Protein AF-A0A7X8X0R8-F1 (afdb_monomer)

Solvent-accessible surface area (backbone atoms only — not comparable to full-atom values): 7828 Å² total; per-residue (Å²): 139,82,86,74,83,76,75,79,78,76,47,77,66,56,58,53,49,53,54,47,63,69,43,44,64,58,53,38,49,52,52,33,52,51,44,26,70,77,66,68,36,58,86,68,34,62,59,55,58,53,50,67,65,46,58,64,47,69,78,66,55,91,47,77,75,65,43,48,64,56,53,49,49,51,53,42,49,52,44,27,71,76,64,69,39,55,78,72,42,57,64,60,62,56,49,53,62,52,48,48,70,76,53,60,76,77,75,71,78,81,73,78,74,90,71,74,68,73,63,66,70,57,65,76,75,111

Foldseek 3Di:
DDDPDDDPPQDPVNVVVVVCLVCQVVVLVVQLVVCCVPPVPNLLSCVSVVVSVVVVLVVPDPDPLSCVLVVLSVVLNCCCVPVVPNPVSVVSNVVNVVVCVVPPPPCPPPPDPVPPPDDVVVVVVD

Mean predicted aligned error: 14.31 Å

pLDDT: mean 71.7, std 12.04, range [43.5, 89.56]

Structure (mmCIF, N/CA/C/O backbone):
data_AF-A0A7X8X0R8-F1
#
_entry.id   AF-A0A7X8X0R8-F1
#
loop_
_atom_site.group_PDB
_atom_site.id
_atom_site.type_symbol
_atom_site.label_atom_id
_atom_site.label_alt_id
_atom_site.label_comp_id
_atom_site.label_asym_id
_atom_site.label_entity_id
_atom_site.label_seq_id
_atom_site.pdbx_PDB_ins_code
_atom_site.Cartn_x
_atom_site.Cartn_y
_atom_site.Cartn_z
_atom_site.occupancy
_atom_site.B_iso_or_equiv
_atom_site.auth_seq_id
_atom_site.auth_comp_id
_atom_site.auth_asym_id
_atom_site.auth_atom_id
_atom_site.pdbx_PDB_model_num
ATOM 1 N N . MET A 1 1 ? 48.406 2.492 2.834 1.00 56.25 1 MET A N 1
ATOM 2 C CA . MET A 1 1 ? 47.197 2.664 2.000 1.00 56.25 1 MET A CA 1
ATOM 3 C C . MET A 1 1 ? 45.980 2.477 2.903 1.00 56.25 1 MET A C 1
ATOM 5 O O . MET A 1 1 ? 45.732 1.360 3.327 1.00 56.25 1 MET A O 1
ATOM 9 N N . ILE A 1 2 ? 45.301 3.555 3.310 1.00 62.22 2 ILE A N 1
ATOM 10 C CA . ILE A 1 2 ? 44.133 3.502 4.212 1.00 62.22 2 ILE A CA 1
ATOM 11 C C . ILE A 1 2 ? 42.949 4.084 3.439 1.00 62.22 2 ILE A C 1
ATOM 13 O O . ILE A 1 2 ? 42.856 5.300 3.285 1.00 62.22 2 ILE A O 1
ATOM 17 N N . LYS A 1 3 ? 42.063 3.223 2.925 1.00 65.38 3 LYS A N 1
ATOM 18 C CA . LYS A 1 3 ? 40.777 3.656 2.364 1.00 65.38 3 LYS A CA 1
ATOM 19 C C . LYS A 1 3 ? 39.862 4.010 3.539 1.00 65.38 3 LYS A C 1
ATOM 21 O O . LYS A 1 3 ? 39.396 3.132 4.259 1.00 65.38 3 LYS A O 1
ATOM 26 N N . ARG A 1 4 ? 39.668 5.306 3.791 1.00 63.91 4 ARG A N 1
ATOM 27 C CA . ARG A 1 4 ? 38.699 5.786 4.784 1.00 63.91 4 ARG A CA 1
ATOM 28 C C . ARG A 1 4 ? 37.303 5.619 4.189 1.00 63.91 4 ARG A C 1
ATOM 30 O O . ARG A 1 4 ? 36.978 6.300 3.224 1.00 63.91 4 ARG A O 1
ATOM 37 N N . PHE A 1 5 ? 36.495 4.729 4.766 1.00 67.25 5 PHE A N 1
ATOM 38 C CA . PHE A 1 5 ? 35.059 4.660 4.495 1.00 67.25 5 PHE A CA 1
ATOM 39 C C . PHE A 1 5 ? 34.449 6.040 4.764 1.00 67.25 5 PHE A C 1
ATOM 41 O O . PHE A 1 5 ? 34.366 6.489 5.911 1.00 67.25 5 PHE A O 1
ATOM 48 N N . LYS A 1 6 ? 34.080 6.743 3.693 1.00 59.12 6 LYS A N 1
ATOM 49 C CA . LYS A 1 6 ? 33.372 8.018 3.761 1.00 59.12 6 LYS A CA 1
ATOM 50 C C . LYS A 1 6 ? 31.973 7.690 4.286 1.00 59.12 6 LYS A C 1
ATOM 52 O O . LYS A 1 6 ? 31.198 7.016 3.616 1.00 59.12 6 LYS A O 1
ATOM 57 N N . ARG A 1 7 ? 31.669 8.087 5.525 1.00 65.62 7 ARG A N 1
ATOM 58 C CA . ARG A 1 7 ? 30.301 8.020 6.054 1.00 65.62 7 ARG A CA 1
ATOM 59 C C . ARG A 1 7 ? 29.453 8.927 5.159 1.00 65.62 7 ARG A C 1
ATOM 61 O O . ARG A 1 7 ? 29.716 10.124 5.116 1.00 65.62 7 ARG A O 1
ATOM 68 N N . LYS A 1 8 ? 28.510 8.358 4.401 1.00 61.12 8 LYS A N 1
ATOM 69 C CA . LYS A 1 8 ? 27.530 9.128 3.624 1.00 61.12 8 LYS A CA 1
ATOM 70 C C . LYS A 1 8 ? 26.716 9.925 4.644 1.00 61.12 8 LYS A C 1
ATOM 72 O O . LYS A 1 8 ? 25.982 9.334 5.435 1.00 61.12 8 LYS A O 1
ATOM 77 N N . ASP A 1 9 ? 26.969 11.229 4.728 1.00 67.19 9 ASP A N 1
ATOM 78 C CA . ASP A 1 9 ? 26.295 12.109 5.679 1.00 67.19 9 ASP A CA 1
ATOM 79 C C . ASP A 1 9 ? 24.832 12.201 5.255 1.00 67.19 9 ASP A C 1
ATOM 81 O O . ASP A 1 9 ? 24.485 12.800 4.235 1.00 67.19 9 ASP A O 1
ATOM 85 N N . LYS A 1 10 ? 23.996 11.479 6.001 1.00 61.91 10 LYS A N 1
ATOM 86 C CA . LYS A 1 10 ? 22.583 11.307 5.716 1.00 61.91 10 LYS A CA 1
ATOM 87 C C . LYS A 1 10 ? 21.913 12.666 5.753 1.00 61.91 10 LYS A C 1
ATOM 89 O O . LYS A 1 10 ? 21.926 13.361 6.772 1.00 61.91 10 LYS A O 1
ATOM 94 N N . SER A 1 11 ? 21.339 13.061 4.636 1.00 74.44 11 SER A N 1
ATOM 95 C CA . SER A 1 11 ? 20.746 14.379 4.525 1.00 74.44 11 SER A CA 1
ATOM 96 C C . SER A 1 11 ? 19.527 14.537 5.448 1.00 74.44 11 SER A C 1
ATOM 98 O O . SER A 1 11 ? 18.877 13.571 5.865 1.00 74.44 11 SER A O 1
ATOM 100 N N . ARG A 1 12 ? 19.132 15.788 5.710 1.00 71.88 12 ARG A N 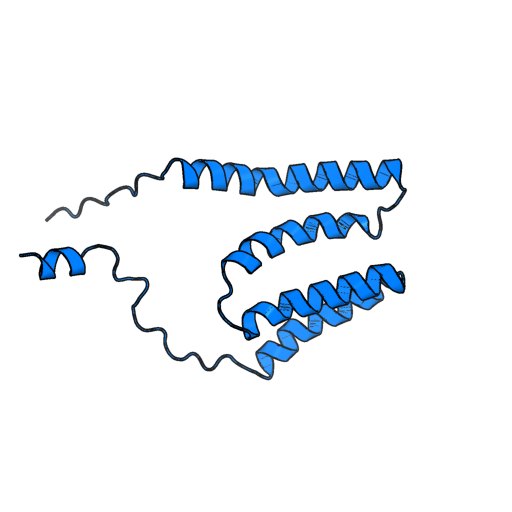1
ATOM 101 C CA . ARG A 1 12 ? 17.904 16.097 6.466 1.00 71.88 12 ARG A CA 1
ATOM 102 C C . ARG A 1 12 ? 16.661 15.429 5.859 1.00 71.88 12 ARG A C 1
ATOM 104 O O . ARG A 1 12 ? 15.764 15.060 6.611 1.00 71.88 12 ARG A O 1
ATOM 111 N N . TYR A 1 13 ? 16.612 15.252 4.535 1.00 70.19 13 TYR A N 1
ATOM 112 C CA . TYR A 1 13 ? 15.484 14.624 3.843 1.00 70.19 13 TYR A CA 1
ATOM 113 C C . TYR A 1 13 ? 15.421 13.106 4.069 1.00 70.19 13 TYR A C 1
ATOM 115 O O . TYR A 1 13 ? 14.335 12.572 4.294 1.00 70.19 13 TYR A O 1
ATOM 123 N N . GLU A 1 14 ? 16.556 12.412 4.104 1.00 73.56 14 GLU A N 1
ATOM 124 C CA . GLU A 1 14 ? 16.596 10.965 4.351 1.00 73.56 14 GLU A CA 1
ATOM 125 C C . GLU A 1 14 ? 16.197 10.617 5.797 1.00 73.56 14 GLU A C 1
ATOM 127 O O . GLU A 1 14 ? 15.448 9.668 6.019 1.00 73.56 14 GLU A O 1
ATOM 132 N N . ILE A 1 15 ? 16.607 11.428 6.780 1.00 74.62 15 ILE A N 1
ATOM 133 C CA . ILE A 1 15 ? 16.240 11.235 8.199 1.00 74.62 15 ILE A CA 1
ATOM 134 C C . ILE A 1 15 ? 14.729 11.420 8.419 1.00 74.62 15 ILE A C 1
ATOM 136 O O . ILE A 1 15 ? 14.097 10.667 9.165 1.00 74.62 15 ILE A O 1
ATOM 140 N N . ILE A 1 16 ? 14.137 12.436 7.785 1.00 75.81 16 ILE A N 1
ATOM 141 C CA . ILE A 1 16 ? 12.694 12.701 7.880 1.00 75.81 16 ILE A CA 1
ATOM 142 C C . ILE A 1 16 ? 11.909 11.576 7.193 1.00 75.81 16 ILE A C 1
ATOM 144 O O . ILE A 1 16 ? 10.922 11.098 7.748 1.00 75.81 16 ILE A O 1
ATOM 148 N N . THR A 1 17 ? 12.380 11.106 6.038 1.00 73.19 17 THR A N 1
ATOM 149 C CA . THR A 1 17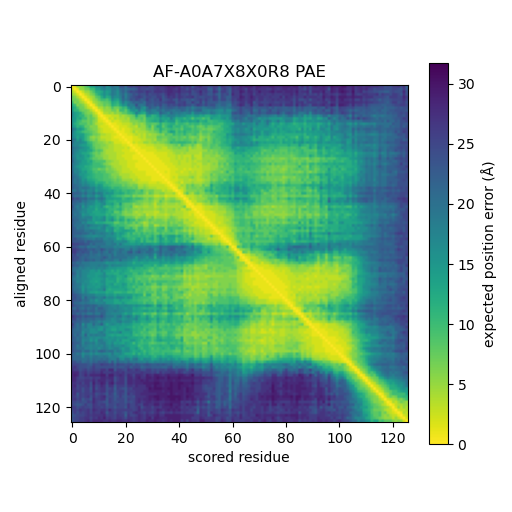 ? 11.743 10.020 5.281 1.00 73.19 17 THR A CA 1
ATOM 150 C C . THR A 1 17 ? 11.707 8.716 6.079 1.00 73.19 17 THR A C 1
ATOM 152 O O . THR A 1 17 ? 10.653 8.095 6.167 1.00 73.19 17 THR A O 1
ATOM 155 N N . GLU A 1 18 ? 12.793 8.328 6.752 1.00 75.75 18 GLU A N 1
ATOM 156 C CA . GLU A 1 18 ? 12.802 7.120 7.595 1.00 75.75 18 GLU A CA 1
ATOM 157 C C . GLU A 1 18 ? 11.829 7.190 8.767 1.00 75.75 18 GLU A C 1
ATOM 159 O O . GLU A 1 18 ? 11.131 6.219 9.068 1.00 75.75 18 GLU A O 1
ATOM 164 N N . ARG A 1 19 ? 11.747 8.357 9.411 1.00 78.56 19 ARG A N 1
ATOM 165 C CA . ARG A 1 19 ? 10.782 8.589 10.488 1.00 78.56 19 ARG A CA 1
ATOM 166 C C . ARG A 1 19 ? 9.347 8.486 9.988 1.00 78.56 19 ARG A C 1
ATOM 168 O O . ARG A 1 19 ? 8.517 7.888 10.668 1.00 78.56 19 ARG A O 1
ATOM 175 N N . ILE A 1 20 ? 9.061 9.034 8.808 1.00 76.88 20 ILE A N 1
ATOM 176 C CA . ILE A 1 20 ? 7.734 8.955 8.190 1.00 76.88 20 ILE A CA 1
ATOM 177 C C . ILE A 1 20 ? 7.405 7.507 7.821 1.00 76.88 20 ILE A C 1
ATOM 179 O O . ILE A 1 20 ? 6.321 7.038 8.161 1.00 76.88 20 ILE A O 1
ATOM 183 N N . ILE A 1 21 ? 8.331 6.769 7.203 1.00 73.56 21 ILE A N 1
ATOM 184 C CA . ILE A 1 21 ? 8.131 5.359 6.831 1.00 73.56 21 ILE A CA 1
ATOM 185 C C . ILE A 1 21 ? 7.819 4.512 8.072 1.00 73.56 21 ILE A C 1
ATOM 187 O O . ILE A 1 21 ? 6.870 3.730 8.054 1.00 73.56 21 ILE A O 1
ATOM 191 N N . GLY A 1 22 ? 8.546 4.719 9.175 1.00 80.25 22 GLY A N 1
ATOM 192 C CA . GLY A 1 22 ? 8.282 4.028 10.442 1.00 80.25 22 GLY A CA 1
ATOM 193 C C . GLY A 1 22 ? 6.960 4.428 11.112 1.00 80.25 22 GLY A C 1
ATOM 194 O O . GLY A 1 22 ? 6.323 3.596 11.754 1.00 80.25 22 GLY A O 1
ATOM 195 N N . ALA A 1 23 ? 6.516 5.677 10.945 1.00 82.88 23 ALA A N 1
ATOM 196 C CA . ALA A 1 23 ? 5.263 6.177 11.519 1.00 82.88 23 ALA A CA 1
ATOM 197 C C . ALA A 1 23 ? 4.020 5.872 10.662 1.00 82.88 23 ALA A C 1
ATOM 199 O O . ALA A 1 23 ? 2.907 5.832 11.186 1.00 82.88 23 ALA A O 1
ATOM 200 N N . THR A 1 24 ? 4.195 5.626 9.361 1.00 83.00 24 THR A N 1
ATOM 201 C CA . THR A 1 24 ? 3.117 5.324 8.405 1.00 83.00 24 THR A CA 1
ATOM 202 C C . THR A 1 24 ? 2.183 4.200 8.882 1.00 83.00 24 THR A C 1
ATOM 204 O O . THR A 1 24 ? 0.975 4.433 8.898 1.00 83.00 24 THR A O 1
ATOM 207 N N . PRO A 1 25 ? 2.659 3.018 9.334 1.00 84.06 25 PRO A N 1
ATOM 208 C CA . PRO A 1 25 ? 1.758 1.955 9.789 1.00 84.06 25 PRO A CA 1
ATOM 209 C C . PRO A 1 25 ? 0.930 2.348 11.020 1.00 84.06 25 PRO A C 1
ATOM 211 O O . PRO A 1 25 ? -0.233 1.959 11.109 1.00 84.06 25 PRO A O 1
ATOM 214 N N . LEU A 1 26 ? 1.482 3.152 11.938 1.00 88.00 26 LEU A N 1
ATOM 215 C CA . LEU A 1 26 ? 0.740 3.660 13.098 1.00 88.00 26 LEU A CA 1
ATOM 216 C C . LEU A 1 26 ? -0.360 4.639 12.681 1.00 88.00 26 LEU A C 1
ATOM 218 O O . LEU A 1 26 ? -1.487 4.538 13.161 1.00 88.00 26 LEU A O 1
ATOM 222 N N . ILE A 1 27 ? -0.051 5.558 11.765 1.00 86.69 27 ILE A N 1
ATOM 223 C CA . ILE A 1 27 ? -1.025 6.521 11.235 1.00 86.69 27 ILE A CA 1
ATOM 224 C C . ILE A 1 27 ? -2.141 5.782 10.481 1.00 86.69 27 ILE A C 1
ATOM 226 O O . ILE A 1 27 ? -3.319 6.038 10.726 1.00 86.69 27 ILE A O 1
ATOM 230 N N . CYS A 1 28 ? -1.791 4.813 9.628 1.00 86.06 28 CYS A N 1
ATOM 231 C CA . CYS A 1 28 ? -2.758 3.957 8.934 1.00 86.06 28 CYS A CA 1
ATOM 232 C C . CYS A 1 28 ? -3.651 3.187 9.916 1.00 86.06 28 CYS A C 1
ATOM 234 O O . CYS A 1 28 ? -4.861 3.121 9.709 1.00 86.06 28 CYS A O 1
ATOM 236 N N . ALA A 1 29 ? -3.082 2.639 10.994 1.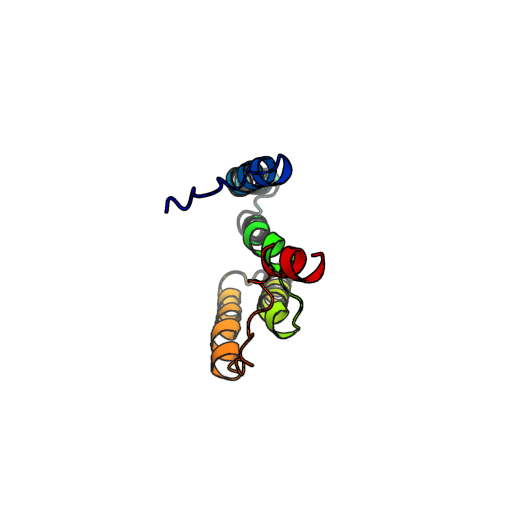00 86.75 29 ALA A N 1
ATOM 237 C CA . ALA A 1 29 ? -3.841 1.916 12.009 1.00 86.75 29 ALA A CA 1
ATOM 238 C C . ALA A 1 29 ? -4.832 2.821 12.754 1.00 86.75 29 ALA A C 1
ATOM 240 O O . ALA A 1 29 ? -5.974 2.418 12.960 1.00 86.75 29 ALA A O 1
ATOM 241 N N . LEU A 1 30 ? -4.434 4.048 13.107 1.00 89.56 30 LEU A N 1
ATOM 242 C CA . LEU A 1 30 ? -5.330 5.022 13.740 1.00 89.56 30 LEU A CA 1
ATOM 243 C C . LEU A 1 30 ? -6.512 5.382 12.833 1.00 89.56 30 LEU A C 1
ATOM 245 O O . LEU A 1 30 ? -7.655 5.368 13.284 1.00 89.56 30 LEU A O 1
ATOM 249 N N . ILE A 1 31 ? -6.246 5.648 11.552 1.00 87.12 31 ILE A N 1
ATOM 250 C CA . ILE A 1 31 ? -7.287 5.952 10.559 1.00 87.12 31 ILE A CA 1
ATOM 251 C C . ILE A 1 31 ? -8.224 4.752 10.374 1.00 87.12 31 ILE A C 1
ATOM 253 O O . ILE A 1 31 ? -9.442 4.917 10.361 1.00 87.12 31 ILE A O 1
ATOM 257 N N . TYR A 1 32 ? -7.672 3.540 10.274 1.00 85.38 32 TYR A N 1
ATOM 258 C CA . TYR A 1 32 ? -8.455 2.309 10.166 1.00 85.38 32 TYR A CA 1
ATOM 259 C C . TYR A 1 32 ? -9.402 2.125 11.357 1.00 85.38 32 TYR A C 1
ATOM 261 O O . TYR A 1 32 ? -10.581 1.830 11.170 1.00 85.38 32 TYR A O 1
ATOM 269 N N . LEU A 1 33 ? -8.898 2.340 12.573 1.00 88.56 33 LEU A N 1
ATOM 270 C CA . LEU A 1 33 ? -9.670 2.196 13.804 1.00 88.56 33 LEU A CA 1
ATOM 271 C C . LEU A 1 33 ? -10.794 3.239 13.887 1.00 88.56 33 LEU A C 1
ATOM 273 O O . LEU A 1 33 ? -11.921 2.912 14.251 1.00 88.56 33 LEU A O 1
ATOM 277 N N . PHE A 1 34 ? -10.495 4.479 13.497 1.00 89.12 34 PHE A N 1
ATOM 278 C CA . PHE A 1 34 ? -11.462 5.573 13.452 1.00 89.12 34 PHE A CA 1
ATOM 279 C C . PHE A 1 34 ? -12.614 5.271 12.479 1.00 89.12 34 PHE A C 1
ATOM 281 O O . PHE A 1 34 ? -13.782 5.351 12.855 1.00 89.12 34 PHE A O 1
ATOM 288 N N . ILE A 1 35 ? -12.293 4.818 11.262 1.00 85.75 35 ILE A N 1
ATOM 289 C CA . ILE A 1 35 ? -13.288 4.420 10.251 1.00 85.75 35 ILE A CA 1
ATOM 290 C C . ILE A 1 35 ? -14.091 3.191 10.707 1.00 85.75 35 ILE A C 1
ATOM 292 O O . ILE A 1 35 ? -15.300 3.114 10.478 1.00 85.75 35 ILE A O 1
ATOM 296 N N . GLY A 1 36 ? -13.431 2.232 11.362 1.00 83.94 36 GLY A N 1
ATOM 297 C CA . GLY A 1 36 ? -14.070 1.043 11.920 1.00 83.94 36 GLY A CA 1
ATOM 298 C C . GLY A 1 36 ? -15.118 1.387 12.979 1.00 83.94 36 GLY A C 1
ATOM 299 O O . GLY A 1 36 ? -16.211 0.825 12.954 1.00 83.94 36 GLY A O 1
ATOM 300 N N . PHE A 1 37 ? -14.831 2.346 13.861 1.00 87.50 37 PHE A N 1
ATOM 301 C CA . PHE A 1 37 ? -15.770 2.756 14.906 1.00 87.50 37 PHE A CA 1
ATOM 302 C C . PHE A 1 37 ? -16.894 3.667 14.412 1.00 87.50 37 PHE A C 1
ATOM 304 O O . PHE A 1 37 ? -18.041 3.441 14.790 1.00 87.50 37 PHE A O 1
ATOM 311 N N . GLU A 1 38 ? -16.604 4.663 13.570 1.00 86.94 38 GLU A N 1
ATOM 312 C CA . GLU A 1 38 ? -17.640 5.591 13.092 1.00 86.94 38 GLU A CA 1
ATOM 313 C C . GLU A 1 38 ? -18.593 4.945 12.082 1.00 86.94 38 GLU A C 1
ATOM 315 O O . GLU A 1 38 ? -19.799 5.182 12.124 1.00 86.94 38 GLU A O 1
ATOM 320 N N . TYR A 1 39 ? -18.068 4.108 11.182 1.00 79.19 39 TYR A N 1
ATOM 321 C CA . TYR A 1 39 ? -18.828 3.618 10.032 1.00 79.19 39 TYR A CA 1
ATOM 322 C C . TYR A 1 39 ? -19.105 2.108 10.076 1.00 79.19 39 TYR A C 1
ATOM 324 O O . TYR A 1 39 ? -19.787 1.605 9.190 1.00 79.19 39 TYR A O 1
ATOM 332 N N . ASN A 1 40 ? -18.602 1.355 11.070 1.00 78.31 40 ASN A N 1
ATOM 333 C CA . ASN A 1 40 ? -18.620 -0.123 11.089 1.00 78.31 40 ASN A CA 1
ATOM 334 C C . ASN A 1 40 ? -17.984 -0.765 9.836 1.00 78.31 40 ASN A C 1
ATOM 336 O O . ASN A 1 40 ? -18.186 -1.943 9.535 1.00 78.31 40 ASN A O 1
ATOM 340 N N . LEU A 1 41 ? -17.162 -0.001 9.113 1.00 77.56 41 LEU A N 1
ATOM 341 C CA . LEU A 1 41 ? -16.545 -0.380 7.844 1.00 77.56 41 LEU A CA 1
ATOM 342 C C . LEU A 1 41 ? -15.190 -1.080 8.060 1.00 77.56 41 LEU A C 1
ATOM 344 O O . LEU A 1 41 ? -14.194 -0.786 7.402 1.00 77.56 41 LEU A O 1
ATOM 348 N N . TRP A 1 42 ? -15.160 -2.067 8.956 1.00 76.56 42 TRP A N 1
ATOM 349 C CA . TRP A 1 42 ? -13.976 -2.895 9.231 1.00 76.56 42 TRP A CA 1
ATOM 350 C C . TRP A 1 42 ? -13.520 -3.677 7.991 1.00 76.56 42 TRP A C 1
ATOM 352 O O . TRP A 1 42 ? -12.331 -3.814 7.712 1.00 76.56 42 TRP A O 1
ATOM 362 N N . HIS A 1 43 ? -14.486 -4.142 7.196 1.00 69.12 43 HIS A N 1
ATOM 363 C CA . HIS A 1 43 ? -14.234 -4.961 6.013 1.00 69.12 43 HIS A CA 1
ATOM 364 C C . HIS A 1 43 ? -13.676 -4.226 4.792 1.00 69.12 43 HIS A C 1
ATOM 366 O O . HIS A 1 43 ? -12.929 -4.864 4.066 1.00 69.12 43 HIS A O 1
ATOM 372 N N . PRO A 1 44 ? -14.006 -2.959 4.504 1.00 75.88 44 PRO A N 1
ATOM 373 C CA . PRO A 1 44 ? -13.303 -2.179 3.478 1.00 75.88 44 PRO A CA 1
ATOM 374 C C . PRO A 1 44 ? -12.178 -1.299 4.047 1.00 75.88 44 PRO A C 1
ATOM 376 O O . PRO A 1 44 ? -11.307 -0.863 3.298 1.00 75.88 44 PRO A O 1
ATOM 379 N N . GLY A 1 45 ? -12.151 -1.041 5.359 1.00 76.56 45 GLY A N 1
ATOM 380 C CA . GLY A 1 45 ? -11.200 -0.111 5.974 1.00 76.56 45 GLY A CA 1
ATOM 381 C C . GLY A 1 45 ? -9.731 -0.515 5.820 1.00 76.56 45 GLY A C 1
ATOM 382 O O . GLY A 1 45 ? -8.854 0.345 5.763 1.00 76.56 45 GLY A O 1
ATOM 383 N N . TRP A 1 46 ? -9.431 -1.809 5.697 1.00 79.56 46 TRP A N 1
ATOM 384 C CA . TRP A 1 46 ? -8.051 -2.286 5.549 1.00 79.56 46 TRP A CA 1
ATOM 385 C C . TRP A 1 46 ? -7.388 -1.841 4.239 1.00 79.56 46 TRP A C 1
ATOM 387 O O . TRP A 1 46 ? -6.164 -1.900 4.125 1.00 79.56 46 TRP A O 1
ATOM 397 N N . VAL A 1 47 ? -8.159 -1.332 3.273 1.00 77.00 47 VAL A N 1
ATOM 398 C CA . VAL A 1 47 ? -7.637 -0.696 2.056 1.00 77.00 47 VAL A CA 1
ATOM 399 C C . VAL A 1 47 ? -6.668 0.446 2.386 1.00 77.00 47 VAL A C 1
ATOM 401 O O . VAL A 1 47 ? -5.723 0.679 1.635 1.00 77.00 47 VAL A O 1
ATOM 404 N N . VAL A 1 48 ? -6.818 1.100 3.545 1.00 77.00 48 VAL A N 1
ATOM 405 C CA . VAL A 1 48 ? -5.895 2.146 4.021 1.00 77.00 48 VAL A CA 1
ATOM 406 C C . VAL A 1 48 ? -4.463 1.617 4.193 1.00 77.00 48 VAL A C 1
ATOM 408 O O . VAL A 1 48 ? -3.506 2.355 3.964 1.00 77.00 48 VAL A O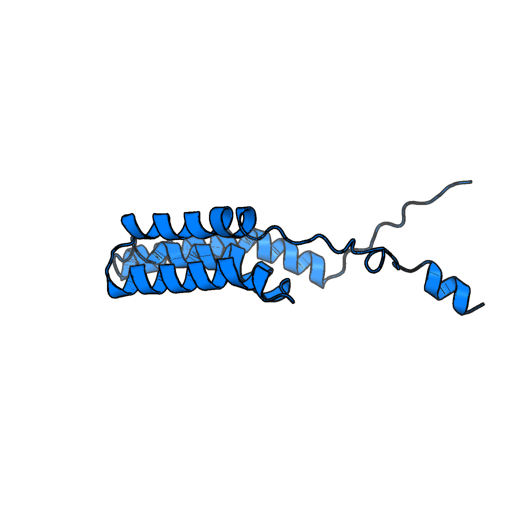 1
ATOM 411 N N . PHE A 1 49 ? -4.280 0.331 4.513 1.00 80.38 49 PHE A N 1
ATOM 412 C CA . PHE A 1 49 ? -2.949 -0.278 4.616 1.00 80.38 49 PHE A CA 1
ATOM 413 C C . PHE A 1 49 ? -2.289 -0.514 3.256 1.00 80.38 49 PHE A C 1
ATOM 415 O O . PHE A 1 49 ? -1.063 -0.565 3.177 1.00 80.38 49 PHE A O 1
ATOM 422 N N . LEU A 1 50 ? -3.063 -0.595 2.169 1.00 76.56 50 LEU A N 1
ATOM 423 C CA . LEU A 1 50 ? -2.503 -0.724 0.821 1.00 76.56 50 LEU A CA 1
ATOM 424 C C . LEU A 1 50 ? -1.795 0.559 0.369 1.00 76.56 50 LEU A C 1
ATOM 426 O O . LEU A 1 50 ? -0.944 0.496 -0.513 1.00 76.56 50 LEU A O 1
ATOM 430 N N . ALA A 1 51 ? -2.041 1.703 1.014 1.00 67.69 51 ALA A N 1
ATOM 431 C CA . ALA A 1 51 ? -1.265 2.919 0.775 1.00 67.69 51 ALA A CA 1
ATOM 432 C C . ALA A 1 51 ? 0.240 2.721 1.057 1.00 67.69 51 ALA A C 1
ATOM 434 O O . ALA A 1 51 ? 1.074 3.317 0.376 1.00 67.69 51 ALA A O 1
ATOM 435 N N . ILE A 1 52 ? 0.591 1.838 2.001 1.00 73.62 52 ILE A N 1
ATOM 436 C CA . ILE A 1 52 ? 1.974 1.567 2.420 1.00 73.62 52 ILE A CA 1
ATOM 437 C C . ILE A 1 52 ? 2.838 1.061 1.247 1.00 73.62 52 ILE A C 1
ATOM 439 O O . ILE A 1 52 ? 3.883 1.659 0.995 1.00 73.62 52 ILE A O 1
ATOM 443 N N . PRO A 1 53 ? 2.442 0.017 0.489 1.00 70.50 53 PRO A N 1
ATOM 444 C CA . PRO A 1 53 ? 3.183 -0.412 -0.699 1.00 70.50 53 PRO A CA 1
ATOM 445 C C . PRO A 1 53 ? 2.958 0.473 -1.934 1.00 70.50 53 PRO A C 1
ATOM 447 O O . PRO A 1 53 ? 3.830 0.513 -2.803 1.00 70.50 53 PRO A O 1
ATOM 450 N N . ILE A 1 54 ? 1.832 1.191 -2.046 1.00 68.69 54 ILE A N 1
ATOM 451 C CA . ILE A 1 54 ? 1.517 2.012 -3.234 1.00 68.69 54 ILE A CA 1
ATOM 452 C C . ILE A 1 54 ? 2.440 3.229 -3.351 1.00 68.69 54 ILE A C 1
ATOM 454 O O . ILE A 1 54 ? 2.932 3.513 -4.443 1.00 68.69 54 ILE A O 1
ATOM 458 N N . VAL A 1 55 ? 2.697 3.935 -2.247 1.00 64.81 55 VAL A N 1
ATOM 459 C CA . VAL A 1 55 ? 3.520 5.159 -2.243 1.00 64.81 55 VAL A CA 1
ATOM 460 C C . VAL A 1 55 ? 4.932 4.928 -2.812 1.00 64.81 55 VAL A C 1
ATOM 462 O O . VAL A 1 55 ? 5.306 5.633 -3.752 1.00 64.81 55 VAL A O 1
ATOM 465 N N . PRO A 1 56 ? 5.721 3.942 -2.338 1.00 62.94 56 PRO A N 1
ATOM 466 C CA . PRO A 1 56 ? 7.042 3.674 -2.908 1.00 62.94 56 PRO A CA 1
ATOM 467 C C . PRO A 1 56 ? 6.965 3.075 -4.318 1.00 62.94 56 PRO A C 1
ATOM 469 O O . PRO A 1 56 ? 7.877 3.284 -5.116 1.00 62.94 56 PRO A O 1
ATOM 472 N N . SER A 1 57 ? 5.881 2.363 -4.639 1.00 66.38 57 SER A N 1
ATOM 473 C CA . SER A 1 57 ? 5.657 1.784 -5.967 1.00 66.38 57 SER A CA 1
ATOM 474 C C . SER A 1 57 ? 5.484 2.868 -7.033 1.00 66.38 57 SER A C 1
ATOM 476 O O . SER A 1 57 ? 6.190 2.868 -8.038 1.00 66.38 57 SER A O 1
ATOM 478 N N . ILE A 1 58 ? 4.611 3.848 -6.796 1.00 62.22 58 ILE A N 1
ATOM 479 C CA . ILE A 1 58 ? 4.357 4.951 -7.737 1.00 62.22 58 ILE A CA 1
ATOM 480 C C . ILE A 1 58 ? 5.622 5.755 -8.047 1.00 62.22 58 ILE A C 1
ATOM 482 O O . ILE A 1 58 ? 5.826 6.160 -9.188 1.00 62.22 58 ILE A O 1
ATOM 486 N N . LEU A 1 59 ? 6.490 5.956 -7.055 1.00 59.16 59 LEU A N 1
ATOM 487 C CA . LEU A 1 59 ? 7.711 6.744 -7.226 1.00 59.16 59 LEU A CA 1
ATOM 488 C C . LEU A 1 59 ? 8.834 5.984 -7.953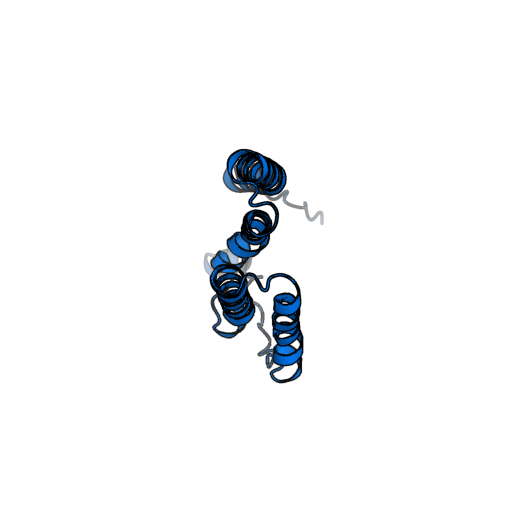 1.00 59.16 59 LEU A C 1
ATOM 490 O O . LEU A 1 59 ? 9.751 6.619 -8.469 1.00 59.16 59 LEU A O 1
ATOM 494 N N . ARG A 1 60 ? 8.791 4.644 -7.999 1.00 57.16 60 ARG A N 1
ATOM 495 C CA . ARG A 1 60 ? 9.879 3.805 -8.536 1.00 57.16 60 ARG A CA 1
ATOM 496 C C . ARG A 1 60 ? 9.648 3.268 -9.949 1.00 57.16 60 ARG A C 1
ATOM 498 O O . ARG A 1 60 ? 10.619 2.896 -10.607 1.00 57.16 60 ARG A O 1
ATOM 505 N N . PHE A 1 61 ? 8.412 3.195 -10.440 1.00 58.47 61 PHE A N 1
ATOM 506 C CA . PHE A 1 61 ? 8.139 2.518 -11.712 1.00 58.47 61 PHE A CA 1
ATOM 507 C C . PHE A 1 61 ? 8.158 3.468 -12.922 1.00 58.47 61 PHE A C 1
ATOM 509 O O . PHE A 1 61 ? 7.267 4.288 -13.106 1.00 58.47 61 PHE A O 1
ATOM 516 N N . LYS A 1 62 ? 9.161 3.294 -13.798 1.00 55.56 62 LYS A N 1
ATOM 517 C CA . LYS A 1 62 ? 9.263 3.917 -15.139 1.00 55.56 62 LYS A CA 1
ATOM 518 C C . LYS A 1 62 ? 8.756 3.002 -16.274 1.00 55.56 62 LYS A C 1
ATOM 520 O O . LYS A 1 62 ? 8.764 3.404 -17.431 1.00 55.56 62 LYS A O 1
ATOM 525 N N . SER A 1 63 ? 8.356 1.765 -15.952 1.00 57.94 63 SER A N 1
ATOM 526 C CA . SER A 1 63 ? 8.010 0.702 -16.911 1.00 57.94 63 SER A CA 1
ATOM 527 C 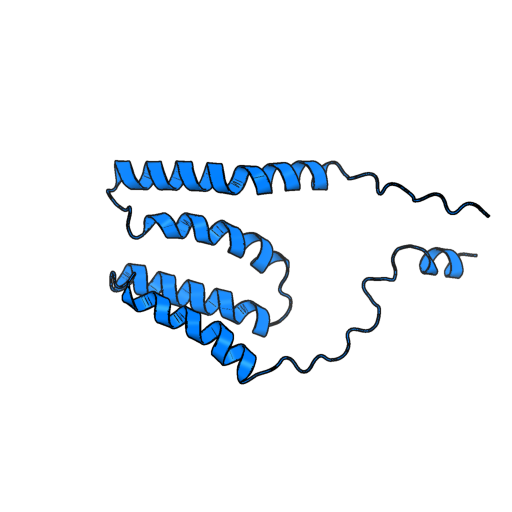C . SER A 1 63 ? 6.559 0.241 -16.753 1.00 57.94 63 SER A C 1
ATOM 529 O O . SER A 1 63 ? 6.094 0.016 -15.634 1.00 57.94 63 SER A O 1
ATOM 531 N N . LEU A 1 64 ? 5.868 0.035 -17.882 1.00 59.56 64 LEU A N 1
ATOM 532 C CA . LEU A 1 64 ? 4.469 -0.416 -17.956 1.00 59.56 64 LEU A CA 1
ATOM 533 C C . LEU A 1 64 ? 4.229 -1.753 -17.230 1.00 59.56 64 LEU A C 1
ATOM 535 O O . LEU A 1 64 ? 3.160 -1.958 -16.659 1.00 59.56 64 LEU A O 1
ATOM 539 N N . LYS A 1 65 ? 5.227 -2.648 -17.181 1.00 61.88 65 LYS A N 1
ATOM 540 C CA . LYS A 1 65 ? 5.130 -3.930 -16.456 1.00 61.88 65 LYS A CA 1
ATOM 541 C C . LYS A 1 65 ? 5.125 -3.755 -14.933 1.00 61.88 65 LYS A C 1
ATOM 543 O O . LYS A 1 65 ? 4.459 -4.514 -14.238 1.00 61.88 65 LYS A O 1
ATOM 548 N N . GLY A 1 66 ? 5.793 -2.721 -14.414 1.00 65.19 66 GLY A N 1
ATOM 549 C CA . GLY A 1 66 ? 5.772 -2.370 -12.987 1.00 65.19 66 GLY A CA 1
ATOM 550 C C . GLY A 1 66 ? 4.431 -1.796 -12.520 1.00 65.19 66 GLY A C 1
ATOM 551 O O . GLY A 1 66 ? 4.137 -1.791 -11.329 1.00 65.19 66 GLY A O 1
ATOM 552 N N . MET A 1 67 ? 3.580 -1.360 -13.455 1.00 68.06 67 MET A N 1
ATOM 553 C CA . MET A 1 67 ? 2.233 -0.865 -13.159 1.00 68.06 67 MET A CA 1
ATOM 554 C C . MET A 1 67 ? 1.213 -2.002 -13.000 1.00 68.06 67 MET A C 1
ATOM 556 O O . MET A 1 67 ? 0.140 -1.781 -12.444 1.00 68.06 67 MET A O 1
ATOM 560 N N . PHE A 1 68 ? 1.529 -3.223 -13.446 1.00 73.94 68 PHE A N 1
ATOM 561 C CA . PHE A 1 68 ? 0.602 -4.358 -13.434 1.00 73.94 68 PHE A CA 1
ATOM 562 C C . PHE A 1 68 ? 0.066 -4.713 -12.027 1.00 73.94 68 PHE A C 1
ATOM 564 O O . PHE A 1 68 ? -1.151 -4.852 -11.882 1.00 73.94 68 PHE A O 1
ATOM 571 N N . PRO A 1 69 ? 0.891 -4.751 -10.958 1.00 78.12 69 PRO A N 1
ATOM 572 C CA . PRO A 1 69 ? 0.397 -4.937 -9.590 1.00 78.12 69 PRO A CA 1
ATOM 573 C C . PRO A 1 69 ? -0.553 -3.822 -9.132 1.00 78.12 69 PRO A C 1
ATOM 575 O O . PRO A 1 69 ? -1.512 -4.091 -8.413 1.00 78.12 69 PRO A O 1
ATOM 578 N N . ILE A 1 70 ? -0.324 -2.579 -9.573 1.00 77.88 70 ILE A N 1
ATOM 579 C CA . ILE A 1 70 ? -1.177 -1.425 -9.247 1.00 77.88 70 ILE A CA 1
ATOM 580 C C . ILE A 1 70 ? -2.532 -1.560 -9.947 1.00 77.88 70 ILE A C 1
ATOM 582 O O . ILE A 1 70 ? -3.568 -1.344 -9.325 1.00 77.88 70 ILE A O 1
ATOM 586 N N . VAL A 1 71 ? -2.543 -1.967 -11.219 1.00 81.75 71 VAL A N 1
ATOM 587 C CA . VAL A 1 71 ? -3.782 -2.210 -11.975 1.00 81.75 71 VAL A CA 1
ATOM 588 C C . VAL A 1 71 ? -4.607 -3.319 -11.322 1.00 81.75 71 VAL A C 1
ATOM 590 O O . VAL A 1 71 ? -5.810 -3.149 -11.130 1.00 81.75 71 VAL A O 1
ATOM 593 N N . ILE A 1 72 ? -3.967 -4.420 -10.917 1.00 83.81 72 ILE A N 1
ATOM 594 C CA . ILE A 1 72 ? -4.629 -5.515 -10.193 1.00 83.81 72 ILE A CA 1
ATOM 595 C C . ILE A 1 72 ? -5.191 -5.029 -8.857 1.00 83.81 72 ILE A C 1
ATOM 597 O O . ILE A 1 72 ? -6.313 -5.381 -8.499 1.00 83.81 72 ILE A O 1
ATOM 601 N N . LEU A 1 73 ? -4.455 -4.179 -8.143 1.00 82.81 73 LEU A N 1
ATOM 602 C CA . LEU A 1 73 ? -4.898 -3.604 -6.879 1.00 82.81 73 LEU A CA 1
ATOM 603 C C . LEU A 1 73 ? -6.111 -2.676 -7.053 1.00 82.81 73 LEU A C 1
ATOM 605 O O . LEU A 1 73 ? -7.067 -2.775 -6.289 1.00 82.81 73 LEU A O 1
ATOM 609 N N . ILE A 1 74 ? -6.121 -1.827 -8.084 1.00 82.50 74 ILE A N 1
ATOM 610 C CA . ILE A 1 74 ? -7.275 -0.978 -8.422 1.00 82.50 74 ILE A CA 1
ATOM 611 C C . ILE A 1 74 ? -8.479 -1.845 -8.809 1.00 82.50 74 ILE A C 1
ATOM 613 O O . ILE A 1 74 ? -9.580 -1.618 -8.309 1.00 82.50 74 ILE A O 1
ATOM 617 N N . ALA A 1 75 ? -8.281 -2.865 -9.648 1.00 83.50 75 ALA A N 1
ATOM 618 C CA . ALA A 1 75 ? -9.338 -3.800 -10.031 1.00 83.50 75 ALA A CA 1
ATOM 619 C C . ALA A 1 75 ? -9.914 -4.535 -8.810 1.00 83.50 75 ALA A C 1
ATOM 621 O O . ALA A 1 75 ? -11.129 -4.680 -8.689 1.00 83.50 75 ALA A O 1
ATOM 622 N N . TYR A 1 76 ? -9.050 -4.935 -7.877 1.00 82.81 76 TYR A N 1
ATOM 623 C CA . TYR A 1 76 ? -9.435 -5.535 -6.609 1.00 82.81 76 TYR A CA 1
ATOM 624 C C . TYR A 1 76 ? -10.256 -4.573 -5.729 1.00 82.81 76 TYR A C 1
ATOM 626 O O . TYR A 1 76 ? -11.297 -4.973 -5.204 1.00 82.81 76 TYR A O 1
ATOM 634 N N . LEU A 1 77 ? -9.851 -3.301 -5.615 1.00 82.00 77 LEU A N 1
ATOM 635 C CA . LEU A 1 77 ? -10.615 -2.270 -4.897 1.00 82.00 77 LEU A CA 1
ATOM 636 C C . LEU A 1 77 ? -12.004 -2.064 -5.509 1.00 82.00 77 LEU A C 1
ATOM 638 O O . LEU A 1 77 ? -12.990 -1.998 -4.778 1.00 82.00 77 LEU A O 1
ATOM 642 N N . LEU A 1 78 ? -12.092 -1.984 -6.840 1.00 82.88 78 LEU A N 1
ATOM 643 C CA . LEU A 1 78 ? -13.369 -1.851 -7.542 1.00 82.88 78 LEU A CA 1
ATOM 644 C C . LEU A 1 78 ? -14.259 -3.076 -7.284 1.00 82.88 78 LEU A C 1
ATOM 646 O O . LEU A 1 78 ? -15.431 -2.923 -6.947 1.00 82.88 78 LEU A O 1
ATOM 650 N N . LEU A 1 79 ? -13.707 -4.292 -7.345 1.00 82.25 79 LEU A N 1
ATOM 651 C CA . LEU A 1 79 ? -14.450 -5.515 -7.023 1.00 82.25 79 LEU A CA 1
ATOM 652 C C . LEU A 1 79 ? -14.963 -5.514 -5.574 1.00 82.25 79 LEU A C 1
ATOM 654 O O . LEU A 1 79 ? -16.109 -5.885 -5.316 1.00 82.25 79 LEU A O 1
ATOM 658 N N . GLY A 1 80 ? -14.118 -5.095 -4.633 1.00 77.25 80 GLY A N 1
ATOM 659 C CA . GLY A 1 80 ? -14.458 -5.005 -3.218 1.00 77.25 80 GLY A CA 1
ATOM 660 C C . GLY A 1 80 ? -15.578 -3.998 -2.955 1.00 77.25 80 GLY A C 1
ATOM 661 O O . GLY A 1 80 ? -16.559 -4.338 -2.297 1.00 77.25 80 GLY A O 1
ATOM 662 N N . LEU A 1 81 ? -15.478 -2.792 -3.519 1.00 78.69 81 LEU A N 1
ATOM 663 C CA . LEU A 1 81 ? -16.451 -1.715 -3.310 1.00 78.69 81 LEU A CA 1
ATOM 664 C C . LEU A 1 81 ? -17.802 -1.991 -3.982 1.00 78.69 81 LEU A C 1
ATOM 666 O O . LEU A 1 81 ? -18.840 -1.751 -3.371 1.00 78.69 81 LEU A O 1
ATOM 670 N N . PHE A 1 82 ? -17.810 -2.510 -5.215 1.00 78.75 82 PHE A N 1
ATOM 671 C CA . PHE A 1 82 ? -19.052 -2.713 -5.972 1.00 78.75 82 PHE A CA 1
ATOM 672 C C . PHE A 1 82 ? -19.770 -4.021 -5.635 1.00 78.75 82 PHE A C 1
ATOM 674 O O . PHE A 1 82 ? -20.997 -4.070 -5.663 1.00 78.75 82 PHE A O 1
ATOM 681 N N . LEU A 1 83 ? -19.032 -5.095 -5.340 1.00 71.50 83 LEU A N 1
ATOM 682 C CA . LEU A 1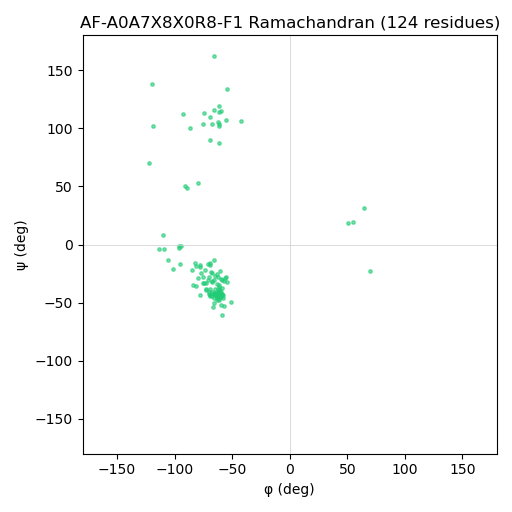 83 ? -19.618 -6.428 -5.160 1.00 71.50 83 LEU A CA 1
ATOM 683 C C . LEU A 1 83 ? -19.584 -6.901 -3.699 1.00 71.50 83 LEU A C 1
ATOM 685 O O . LEU A 1 83 ? -20.085 -7.990 -3.425 1.00 71.50 83 LEU A O 1
ATOM 689 N N . ASN A 1 84 ? -18.977 -6.139 -2.772 1.00 72.12 84 ASN A N 1
ATOM 690 C CA . ASN A 1 84 ? -18.675 -6.560 -1.389 1.00 72.12 84 ASN A CA 1
ATOM 691 C C . ASN A 1 84 ? -17.943 -7.914 -1.302 1.00 72.12 84 ASN A C 1
ATOM 693 O O . ASN A 1 84 ? -17.872 -8.558 -0.255 1.00 72.12 84 ASN A O 1
ATOM 697 N N . LYS A 1 85 ? -17.348 -8.348 -2.416 1.00 76.06 85 LYS A N 1
ATOM 698 C CA . LYS A 1 85 ? -16.694 -9.645 -2.598 1.0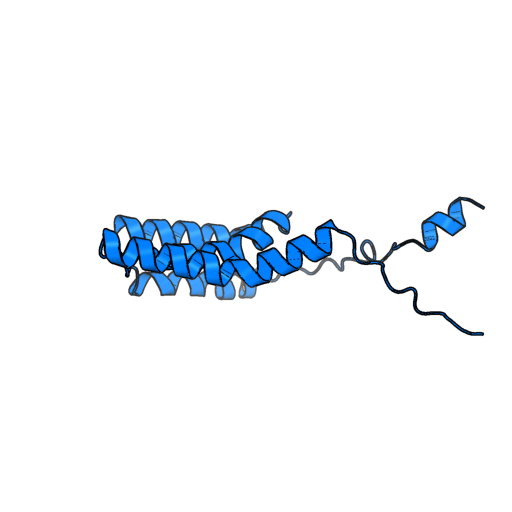0 76.06 85 LYS A CA 1
ATOM 699 C C . LYS A 1 85 ? -15.209 -9.559 -2.248 1.00 76.06 85 LYS A C 1
ATOM 701 O O . LYS A 1 85 ? -14.351 -10.018 -2.995 1.00 76.06 85 LYS A O 1
ATOM 706 N N . TRP A 1 86 ? -14.922 -9.004 -1.074 1.00 74.69 86 TRP A N 1
ATOM 707 C CA . TRP A 1 86 ? -13.568 -8.868 -0.533 1.00 74.69 86 TRP A CA 1
ATOM 708 C C . TRP A 1 86 ? -12.891 -10.232 -0.333 1.00 74.69 86 TRP A C 1
ATOM 710 O O . TRP A 1 86 ? -11.728 -10.405 -0.673 1.00 74.69 86 TRP A O 1
ATOM 720 N N . HIS A 1 87 ? -13.649 -11.231 0.129 1.00 68.50 87 HIS A N 1
ATOM 721 C CA . HIS A 1 87 ? -13.139 -12.582 0.386 1.00 68.50 87 HIS A CA 1
ATOM 722 C C . HIS A 1 87 ? -12.700 -13.354 -0.872 1.00 68.50 87 HIS A C 1
ATOM 724 O O . HIS A 1 87 ? -11.566 -13.827 -0.906 1.00 68.50 87 HIS A O 1
ATOM 730 N N . PRO A 1 88 ? -13.540 -13.508 -1.916 1.00 80.50 88 PRO A N 1
ATOM 731 C CA . PRO A 1 88 ? -13.121 -14.206 -3.133 1.00 80.50 88 PRO A CA 1
ATOM 732 C C . PRO A 1 88 ? -12.235 -13.341 -4.041 1.00 80.50 88 PRO A C 1
ATOM 734 O O . PRO A 1 88 ? -11.540 -13.876 -4.902 1.00 80.50 88 PRO A O 1
ATOM 737 N N . GLY A 1 89 ? -12.227 -12.017 -3.856 1.00 78.19 89 GLY A N 1
ATOM 738 C CA . GLY A 1 89 ? -11.439 -11.103 -4.678 1.00 78.19 89 GLY A CA 1
ATOM 739 C C . GLY A 1 89 ? -9.926 -11.321 -4.571 1.00 78.19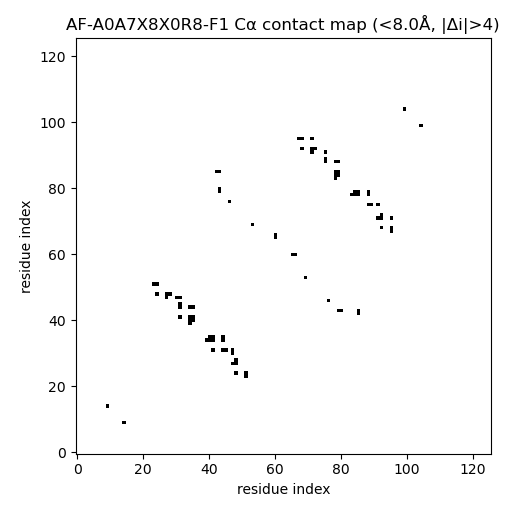 89 GLY A C 1
ATOM 740 O O . GLY A 1 89 ? -9.219 -11.035 -5.530 1.00 78.19 89 GLY A O 1
ATOM 741 N N . TRP A 1 90 ? -9.414 -11.881 -3.467 1.00 80.12 90 TRP A N 1
ATOM 742 C CA . TRP A 1 90 ? -7.971 -12.112 -3.288 1.00 80.12 90 TRP A CA 1
ATOM 743 C C . TRP A 1 90 ? -7.350 -13.036 -4.337 1.00 80.12 90 TRP A C 1
ATOM 745 O O . TRP A 1 90 ? -6.157 -12.929 -4.610 1.00 80.12 90 TRP A O 1
ATOM 755 N N . ILE A 1 91 ? -8.155 -13.885 -4.983 1.00 83.19 91 ILE A N 1
ATOM 756 C CA . ILE A 1 91 ? -7.709 -14.747 -6.085 1.00 83.19 91 ILE A CA 1
ATOM 757 C C . ILE A 1 91 ? -7.085 -13.920 -7.221 1.00 83.19 91 ILE A C 1
ATOM 759 O O . ILE A 1 91 ? -6.163 -14.390 -7.883 1.00 83.19 91 ILE A O 1
ATOM 763 N N . ILE A 1 92 ? -7.508 -12.666 -7.412 1.00 83.75 92 ILE A N 1
ATOM 764 C CA . ILE A 1 92 ? -6.959 -11.801 -8.461 1.00 83.75 92 ILE A CA 1
ATOM 765 C C . ILE A 1 92 ? -5.495 -11.413 -8.211 1.00 83.75 92 ILE A C 1
ATOM 767 O O . ILE A 1 92 ? -4.763 -11.171 -9.164 1.00 83.75 92 ILE A O 1
ATOM 771 N N . PHE A 1 93 ? -5.021 -11.421 -6.959 1.00 82.94 93 PHE A N 1
ATOM 772 C CA . PHE A 1 93 ? -3.605 -11.175 -6.666 1.00 82.94 93 PHE A CA 1
ATOM 773 C C . PHE A 1 93 ? -2.705 -12.309 -7.163 1.00 82.94 93 PHE A C 1
ATOM 775 O O . PHE A 1 93 ? -1.542 -12.063 -7.473 1.00 82.94 93 PHE A O 1
ATOM 782 N N . LEU A 1 94 ? -3.237 -13.527 -7.328 1.00 84.56 94 LEU A N 1
ATOM 783 C CA . LEU A 1 94 ? -2.495 -14.645 -7.917 1.00 84.56 94 LEU A CA 1
ATOM 784 C C . LEU A 1 94 ? -2.220 -14.448 -9.415 1.00 84.56 94 LEU A C 1
ATOM 786 O O . LEU A 1 94 ? -1.319 -15.096 -9.943 1.00 84.56 94 LEU A O 1
ATOM 790 N N . LEU A 1 95 ? -2.904 -13.520 -10.100 1.00 82.94 95 LEU A N 1
ATOM 791 C CA . LEU A 1 95 ? -2.527 -13.158 -11.471 1.00 82.94 95 LEU A CA 1
ATOM 792 C C . LEU A 1 95 ? -1.150 -12.495 -11.537 1.00 82.94 95 LEU A C 1
ATOM 794 O O . LEU A 1 95 ? -0.498 -12.608 -12.568 1.00 82.94 95 LEU A O 1
ATOM 798 N N . ILE A 1 96 ? -0.699 -11.823 -10.472 1.00 83.62 96 ILE A N 1
ATOM 799 C CA . ILE A 1 96 ? 0.610 -11.160 -10.440 1.00 83.62 96 ILE A CA 1
ATOM 800 C C . ILE A 1 96 ? 1.739 -12.181 -10.680 1.00 83.62 96 ILE A C 1
ATOM 802 O O . ILE A 1 96 ? 2.439 -12.041 -11.683 1.00 83.62 96 ILE A O 1
ATOM 806 N N . PRO A 1 97 ? 1.924 -13.227 -9.845 1.00 82.50 97 PRO A N 1
ATOM 807 C CA . PRO A 1 97 ? 2.981 -14.212 -10.068 1.00 82.50 97 PRO A CA 1
ATOM 808 C C . PRO A 1 97 ? 2.796 -14.976 -11.381 1.00 82.50 97 PRO A C 1
ATOM 810 O O . PRO A 1 97 ? 3.776 -15.204 -12.083 1.00 82.50 97 PRO A O 1
ATOM 813 N N . ILE A 1 98 ? 1.557 -15.313 -11.761 1.00 85.19 98 ILE A N 1
ATOM 814 C CA . ILE A 1 98 ? 1.277 -15.990 -13.038 1.00 85.19 98 ILE A CA 1
ATOM 815 C C . ILE A 1 98 ? 1.755 -15.135 -14.219 1.00 85.19 98 ILE A C 1
ATOM 817 O O . ILE A 1 98 ? 2.413 -15.645 -15.121 1.00 85.19 98 ILE A O 1
ATOM 821 N N . PHE A 1 99 ? 1.474 -13.832 -14.206 1.00 82.06 99 PHE A N 1
ATOM 822 C CA . PHE A 1 99 ? 1.887 -12.917 -15.265 1.00 82.06 99 PHE A CA 1
ATOM 823 C C . PHE A 1 99 ? 3.411 -12.806 -15.370 1.00 82.06 99 PHE A C 1
ATOM 825 O O . PHE A 1 99 ? 3.941 -12.878 -16.475 1.00 82.06 99 PHE A O 1
ATOM 832 N N . TYR A 1 100 ? 4.123 -12.695 -14.245 1.00 80.75 100 TYR A N 1
ATOM 833 C CA . TYR A 1 100 ? 5.591 -12.637 -14.252 1.00 80.75 100 TYR A CA 1
ATOM 834 C C . TYR A 1 100 ? 6.247 -13.954 -14.690 1.00 80.75 100 TYR A C 1
ATOM 836 O O . TYR A 1 100 ? 7.295 -13.918 -15.328 1.00 80.75 100 TYR A O 1
ATOM 844 N N . ILE A 1 101 ? 5.630 -15.106 -14.398 1.00 84.69 101 ILE A N 1
ATOM 845 C CA . ILE A 1 101 ? 6.107 -16.415 -14.875 1.00 84.69 101 ILE A CA 1
ATOM 846 C C . ILE A 1 101 ? 5.900 -16.557 -16.390 1.00 84.69 101 ILE A C 1
ATOM 848 O O . ILE A 1 101 ? 6.772 -17.081 -17.078 1.00 84.69 101 ILE A O 1
ATOM 852 N N . LEU A 1 102 ? 4.758 -16.102 -16.918 1.00 83.25 102 LEU A N 1
ATOM 853 C CA . LEU A 1 102 ? 4.439 -16.188 -18.351 1.00 83.25 102 LEU A CA 1
ATOM 854 C C . LEU A 1 102 ? 5.205 -15.167 -19.197 1.00 83.25 102 LEU A C 1
ATOM 856 O O . LEU A 1 102 ? 5.543 -15.443 -20.347 1.00 83.25 102 LEU A O 1
ATOM 860 N N . PHE A 1 103 ? 5.477 -13.994 -18.631 1.00 79.44 103 PHE A N 1
ATOM 861 C CA . PHE A 1 103 ? 6.209 -12.913 -19.276 1.00 79.44 103 PHE A CA 1
ATOM 862 C C . PHE A 1 103 ? 7.440 -12.558 -18.444 1.00 79.44 103 PHE A C 1
ATOM 864 O O . PHE A 1 103 ? 7.472 -11.468 -17.856 1.00 79.44 103 PHE A O 1
ATOM 871 N N . PRO A 1 104 ? 8.458 -13.441 -18.400 1.00 71.50 104 PRO A N 1
ATOM 872 C CA . PRO A 1 104 ? 9.708 -13.106 -17.744 1.00 71.50 104 PRO A CA 1
ATOM 873 C C . PRO A 1 104 ? 10.231 -11.803 -18.349 1.00 71.50 104 PRO A C 1
ATOM 875 O O . PRO A 1 104 ? 10.184 -11.581 -19.566 1.00 71.50 104 PRO A O 1
ATOM 878 N N . GLU A 1 105 ? 10.657 -10.883 -17.488 1.00 64.00 105 GLU A N 1
ATOM 879 C CA . GLU A 1 105 ? 11.411 -9.730 -17.948 1.00 64.00 105 GLU A CA 1
ATOM 880 C C . GLU A 1 105 ? 12.659 -10.303 -18.612 1.00 64.00 105 GLU A C 1
ATOM 882 O O . GLU A 1 105 ? 13.448 -10.996 -17.975 1.00 64.00 105 GLU A O 1
ATOM 887 N N . VAL A 1 106 ? 12.791 -10.104 -19.925 1.00 58.84 106 VAL A N 1
ATOM 888 C CA . VAL A 1 106 ? 14.085 -10.291 -20.565 1.00 58.84 106 VAL A CA 1
ATOM 889 C C . VAL A 1 106 ? 14.955 -9.258 -19.877 1.00 58.84 106 VAL A C 1
ATOM 891 O O . VAL A 1 106 ? 14.791 -8.064 -20.124 1.00 58.84 106 VAL A O 1
ATOM 894 N N . GLU A 1 107 ? 15.776 -9.709 -18.933 1.00 58.06 107 GLU A N 1
ATOM 895 C CA . GLU A 1 107 ? 16.777 -8.883 -18.287 1.00 58.06 107 GLU A CA 1
ATOM 896 C C . GLU A 1 107 ? 17.724 -8.434 -19.397 1.00 58.06 107 GLU A C 1
ATOM 898 O O . GLU A 1 107 ? 18.716 -9.086 -19.720 1.00 58.06 107 GLU A O 1
ATOM 903 N N . THR A 1 108 ? 17.397 -7.323 -20.055 1.00 46.72 108 THR A N 1
ATOM 904 C CA . THR A 1 108 ? 18.417 -6.543 -20.731 1.00 46.72 108 THR A CA 1
ATOM 905 C C . THR A 1 108 ? 19.329 -6.136 -19.599 1.00 46.72 108 THR A C 1
ATOM 907 O O . THR A 1 108 ? 18.916 -5.322 -18.770 1.00 46.72 108 THR A O 1
ATOM 910 N N . SER A 1 109 ? 20.488 -6.791 -19.497 1.00 43.78 109 SER A N 1
ATOM 911 C CA . SER A 1 109 ? 21.495 -6.499 -18.490 1.00 43.78 109 SER A CA 1
ATOM 912 C C . SER A 1 109 ? 21.605 -4.984 -18.380 1.00 43.78 109 SER A C 1
ATOM 914 O O . SER A 1 109 ? 22.095 -4.330 -19.307 1.00 43.78 109 SER A O 1
ATOM 916 N N . LYS A 1 110 ? 21.079 -4.413 -17.297 1.00 46.66 110 LYS A N 1
ATOM 917 C CA . LYS A 1 110 ? 21.390 -3.042 -16.932 1.00 46.66 110 LYS A CA 1
ATOM 918 C C . LYS A 1 110 ? 22.842 -3.093 -16.505 1.00 46.66 110 LYS A C 1
ATOM 920 O O . LYS A 1 110 ? 23.141 -3.419 -15.364 1.00 46.66 110 LYS A O 1
ATOM 925 N N . LYS A 1 111 ? 23.723 -2.894 -17.479 1.00 46.47 111 LYS A N 1
ATOM 926 C CA . LYS A 1 111 ? 25.084 -2.475 -17.213 1.00 46.47 111 LYS A CA 1
ATOM 927 C C . LYS A 1 111 ? 24.995 -1.074 -16.621 1.00 46.47 111 LYS A C 1
ATOM 929 O O . LYS A 1 111 ? 24.481 -0.171 -17.269 1.00 46.47 111 LYS A O 1
ATOM 934 N N . ASP A 1 112 ? 25.419 -0.983 -15.371 1.00 51.06 112 ASP A N 1
ATOM 935 C CA . ASP A 1 112 ? 26.431 -0.019 -14.949 1.00 51.06 112 ASP A CA 1
ATOM 936 C C . ASP A 1 112 ? 26.090 1.485 -15.044 1.00 51.06 112 ASP A C 1
ATOM 938 O O . ASP A 1 112 ? 26.999 2.281 -15.229 1.00 51.06 112 ASP A O 1
ATOM 942 N N . ASP A 1 113 ? 24.829 1.908 -14.880 1.00 53.66 113 ASP A N 1
ATOM 943 C CA . ASP A 1 113 ? 24.490 3.351 -14.816 1.00 53.66 113 ASP A CA 1
ATOM 944 C C . ASP A 1 113 ? 24.137 3.858 -13.401 1.00 53.66 113 ASP A C 1
ATOM 946 O O . ASP A 1 113 ? 24.110 5.066 -13.179 1.00 53.66 113 ASP A O 1
ATOM 950 N N . ASP A 1 114 ? 23.899 2.965 -12.430 1.00 52.12 114 ASP A N 1
ATOM 951 C CA . ASP A 1 114 ? 23.645 3.346 -11.025 1.00 52.12 114 ASP A CA 1
ATOM 952 C C . ASP A 1 114 ? 24.926 3.308 -10.152 1.00 52.12 114 ASP A C 1
ATOM 954 O O . ASP A 1 114 ? 24.861 3.658 -8.978 1.00 52.12 114 ASP A O 1
ATOM 958 N N . ASP A 1 115 ? 26.082 2.922 -10.720 1.00 49.41 115 ASP A N 1
ATOM 959 C CA . ASP A 1 115 ? 27.400 2.900 -10.050 1.00 49.41 115 ASP A CA 1
ATOM 960 C C . ASP A 1 115 ? 28.375 3.978 -10.579 1.00 49.41 115 ASP A C 1
ATOM 962 O O . ASP A 1 115 ? 29.534 4.018 -10.163 1.00 49.41 115 ASP A O 1
ATOM 966 N N . ILE A 1 116 ? 27.924 4.913 -11.431 1.00 50.25 116 ILE A N 1
ATOM 967 C CA . ILE A 1 116 ? 28.676 6.153 -11.725 1.00 50.25 116 ILE A CA 1
ATOM 968 C C . ILE A 1 116 ? 28.438 7.150 -10.575 1.00 50.25 116 ILE A C 1
ATOM 970 O O . ILE A 1 116 ? 28.004 8.289 -10.753 1.00 50.25 116 ILE A O 1
ATOM 974 N N . ASP A 1 117 ? 28.690 6.687 -9.354 1.00 52.03 117 ASP A N 1
ATOM 975 C CA . ASP A 1 117 ? 28.704 7.502 -8.152 1.00 52.03 117 ASP A CA 1
ATOM 976 C C . ASP A 1 117 ? 30.117 8.098 -8.019 1.00 52.03 117 ASP A C 1
ATOM 978 O O . ASP A 1 117 ? 31.075 7.468 -7.572 1.00 52.03 117 ASP A O 1
ATOM 982 N N . ASP A 1 118 ? 30.226 9.361 -8.419 1.00 56.44 118 ASP A N 1
ATOM 983 C CA . ASP A 1 118 ? 31.256 10.327 -8.025 1.00 56.44 118 ASP A CA 1
ATOM 984 C C . ASP A 1 118 ? 32.714 10.137 -8.510 1.00 56.44 118 ASP A C 1
ATOM 986 O O . ASP A 1 118 ? 33.420 11.143 -8.561 1.00 56.44 118 ASP A O 1
ATOM 990 N N . GLU A 1 119 ? 33.207 8.950 -8.889 1.00 55.78 119 GLU A N 1
ATOM 991 C CA . GLU A 1 119 ? 34.635 8.764 -9.264 1.00 55.78 119 GLU A CA 1
ATOM 992 C C . GLU A 1 119 ? 34.971 9.176 -10.720 1.00 55.78 119 GLU A C 1
ATOM 994 O O . GLU A 1 119 ? 36.011 9.799 -10.963 1.00 55.78 119 GLU A O 1
ATOM 999 N N . ASP A 1 120 ? 34.074 8.955 -11.689 1.00 54.59 120 ASP A N 1
ATOM 1000 C CA . ASP A 1 120 ? 34.364 9.213 -13.115 1.00 54.59 120 ASP A CA 1
ATOM 1001 C C . ASP A 1 120 ? 34.242 10.693 -13.515 1.00 54.59 120 ASP A C 1
ATOM 1003 O O . ASP A 1 120 ? 34.972 11.183 -14.382 1.00 54.59 120 ASP A O 1
ATOM 1007 N N . VAL A 1 121 ? 33.378 11.454 -12.834 1.00 57.84 121 VAL A N 1
ATOM 1008 C CA . VAL A 1 121 ? 33.221 12.906 -13.058 1.00 57.84 121 VAL A CA 1
ATOM 1009 C C . VAL A 1 121 ? 34.494 13.667 -12.666 1.00 57.84 121 VAL A C 1
ATOM 1011 O O . VAL A 1 121 ? 34.819 14.695 -13.265 1.00 57.84 121 VAL A O 1
ATOM 1014 N N . ILE A 1 122 ? 35.245 13.159 -11.683 1.00 55.31 122 ILE A N 1
ATOM 1015 C CA . ILE A 1 122 ? 36.499 13.768 -11.218 1.00 55.31 122 ILE A CA 1
ATOM 1016 C C . ILE A 1 122 ? 37.611 13.561 -12.259 1.00 55.31 122 ILE A C 1
ATOM 1018 O O . ILE A 1 122 ? 38.433 14.455 -12.457 1.00 55.31 122 ILE A O 1
ATOM 1022 N N . THR A 1 123 ? 37.595 12.437 -12.978 1.00 54.81 123 THR A N 1
ATOM 1023 C CA . THR A 1 123 ? 38.612 12.086 -13.983 1.00 54.81 123 THR A CA 1
ATOM 1024 C C . THR A 1 123 ? 38.467 12.880 -15.284 1.00 54.81 123 THR A C 1
ATOM 1026 O O . THR A 1 123 ? 39.461 13.139 -15.950 1.00 54.81 123 THR A O 1
ATOM 1029 N N . ILE A 1 124 ? 37.258 13.326 -15.638 1.00 54.75 124 ILE A N 1
ATOM 1030 C CA . ILE A 1 124 ? 37.031 14.134 -16.854 1.00 54.75 124 ILE A CA 1
ATOM 1031 C C . ILE A 1 124 ? 37.374 15.620 -16.644 1.00 54.75 124 ILE A C 1
ATOM 1033 O O . ILE A 1 124 ? 37.566 16.362 -17.608 1.00 54.75 124 ILE A O 1
ATOM 1037 N N . LYS A 1 125 ? 37.461 16.083 -15.391 1.00 54.12 125 LYS A N 1
ATOM 1038 C CA . LYS A 1 125 ? 37.669 17.505 -15.071 1.00 54.12 125 LYS A CA 1
ATOM 1039 C C . LYS A 1 125 ? 39.137 17.890 -14.818 1.00 54.12 125 LYS A C 1
ATOM 1041 O O . LYS A 1 125 ? 39.401 19.067 -14.571 1.00 54.12 125 LYS A O 1
ATOM 1046 N N . ASN A 1 126 ? 40.073 16.943 -14.872 1.00 43.50 126 ASN A N 1
ATOM 1047 C CA . ASN A 1 126 ? 41.511 17.174 -14.685 1.00 43.50 126 ASN A CA 1
ATOM 1048 C C . ASN A 1 126 ? 42.299 16.811 -15.944 1.00 43.50 126 ASN A C 1
ATOM 1050 O O . ASN A 1 126 ? 43.390 17.393 -16.120 1.00 43.50 126 ASN A O 1
#

Secondary structure (DSSP, 8-state):
-----------HHHHHHHHHHHHHHHHHHHHHHHHHHHH--HHHHTHHHHHHHHHHHHHH--SGGGGHHHHHHHHHHHHHHHH--HHHHGGGGGHHHHHHHHS--------SSS---SHHHHHH--

Sequence (126 aa):
MIKRFKRKDKSRYEIITERIIGATPLICALIYLFIGFEYNLWHPGWVVFLAIPIVPSILRFKSLKGMFPIVILIAYLLLGLFLNKWHPGWIIFLLIPIFYILFPEVETSKKDDDDIDDEDVITIKN

Radius of gyration: 21.38 Å; Cα contacts (8 Å, |Δi|>4): 45; chains: 1; bounding box: 67×34×36 Å